Protein AF-A0A0U3G265-F1 (afdb_monomer_lite)

Organism: NCBI:txid940295

Radius of gyration: 13.32 Å; chains: 1; bounding box: 30×27×43 Å

Secondary structure (DSSP, 8-state):
-----SSHHHHHHHHHHHTHHHH-HHHHHHHHHHHHHHHHHHT--TTT-S-THHHHHHHHHHTHHHHHHHHTT-HHHHHHHHHHHHHHH-HHHHHHHHHHHHHHHHTT-

Structure (mmCIF, N/CA/C/O backbone):
data_AF-A0A0U3G265-F1
#
_entry.id   AF-A0A0U3G265-F1
#
loop_
_atom_site.group_PDB
_atom_site.id
_atom_site.type_symbol
_atom_site.label_atom_id
_atom_site.label_alt_id
_atom_site.label_comp_id
_atom_site.label_asym_id
_atom_site.label_entity_id
_atom_site.label_seq_id
_atom_site.pdbx_PDB_ins_code
_atom_site.Cartn_x
_atom_site.Cartn_y
_atom_site.Cartn_z
_atom_site.occupancy
_atom_site.B_iso_or_equiv
_atom_site.auth_seq_id
_atom_site.auth_comp_id
_atom_site.auth_asym_id
_atom_site.auth_atom_id
_atom_site.pdbx_PDB_model_num
ATOM 1 N N . MET A 1 1 ? 2.037 -17.654 -19.340 1.00 35.75 1 MET A N 1
ATOM 2 C CA . MET A 1 1 ? 2.320 -16.977 -18.056 1.00 35.75 1 MET A CA 1
ATOM 3 C C . MET A 1 1 ? 1.125 -16.100 -17.724 1.00 35.75 1 MET A C 1
ATOM 5 O O . MET A 1 1 ? 0.625 -15.479 -18.660 1.00 35.75 1 MET A O 1
ATOM 9 N N . PRO A 1 2 ? 0.626 -16.063 -16.475 1.00 38.22 2 PRO A N 1
ATOM 10 C CA . PRO A 1 2 ? -0.343 -15.042 -16.100 1.00 38.22 2 PRO A CA 1
ATOM 11 C C . PRO A 1 2 ? 0.309 -13.677 -16.341 1.00 38.22 2 PRO A C 1
ATOM 13 O O . PRO A 1 2 ? 1.460 -13.472 -15.957 1.00 38.22 2 PRO A O 1
ATOM 16 N N . LYS A 1 3 ? -0.387 -12.777 -17.041 1.00 48.88 3 LYS A N 1
ATOM 17 C CA . LYS A 1 3 ? 0.037 -11.379 -17.137 1.00 48.88 3 LYS A CA 1
ATOM 18 C C . LYS A 1 3 ? -0.011 -10.806 -15.724 1.00 48.88 3 LYS A C 1
ATOM 20 O O . LYS A 1 3 ? -1.088 -10.731 -15.140 1.00 48.88 3 LYS A O 1
ATOM 25 N N . TYR A 1 4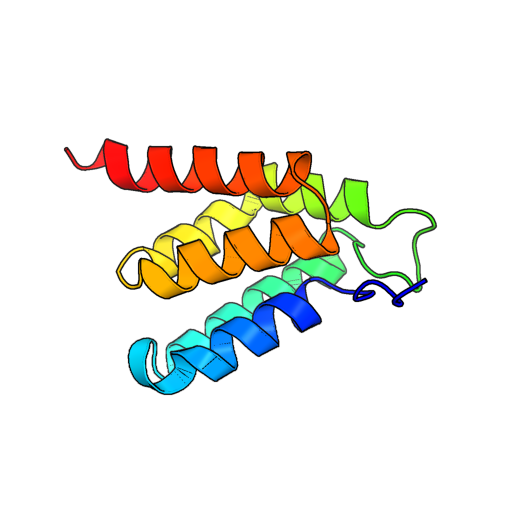 ? 1.149 -10.470 -15.174 1.00 56.62 4 TYR A N 1
ATOM 26 C CA . TYR A 1 4 ? 1.238 -9.728 -13.923 1.00 56.62 4 TYR A CA 1
ATOM 27 C C . TYR A 1 4 ? 0.499 -8.390 -14.077 1.00 56.62 4 TYR A C 1
ATOM 29 O O . TYR A 1 4 ? 0.500 -7.835 -15.179 1.00 56.62 4 TYR A O 1
ATOM 37 N N . PRO A 1 5 ? -0.149 -7.872 -13.021 1.00 63.12 5 PRO A N 1
ATOM 38 C CA . PRO A 1 5 ? -0.745 -6.554 -13.072 1.00 63.12 5 PRO A CA 1
ATOM 39 C C . PRO A 1 5 ? 0.345 -5.527 -13.355 1.00 63.12 5 PRO A C 1
ATOM 41 O O . PRO A 1 5 ? 1.298 -5.358 -12.592 1.00 63.12 5 PRO A O 1
ATOM 44 N N . ASP A 1 6 ? 0.150 -4.827 -14.463 1.00 65.06 6 ASP A N 1
ATOM 45 C CA . ASP A 1 6 ? 0.999 -3.762 -14.983 1.00 65.06 6 ASP A CA 1
ATOM 46 C C . ASP A 1 6 ? 1.175 -2.592 -13.989 1.00 65.06 6 ASP A C 1
ATOM 48 O O . ASP A 1 6 ? 2.064 -1.758 -14.156 1.00 65.06 6 ASP A O 1
ATOM 52 N N . PHE A 1 7 ? 0.314 -2.514 -12.962 1.00 78.50 7 PHE A N 1
ATOM 53 C CA . PHE A 1 7 ? 0.212 -1.384 -12.041 1.00 78.50 7 PHE A CA 1
ATOM 54 C C . PHE A 1 7 ? -0.170 -1.795 -10.617 1.00 78.50 7 PHE A C 1
ATOM 56 O O . PHE A 1 7 ? -1.121 -2.560 -10.427 1.00 78.50 7 PHE A O 1
ATOM 63 N N . LEU A 1 8 ? 0.453 -1.170 -9.609 1.00 86.31 8 LEU A N 1
ATOM 64 C CA . LEU A 1 8 ? 0.084 -1.362 -8.200 1.00 86.31 8 LEU A CA 1
ATOM 65 C C . LEU A 1 8 ? -1.390 -1.025 -7.947 1.00 86.31 8 LEU A C 1
ATOM 67 O O . LEU A 1 8 ? -2.034 -1.705 -7.155 1.00 86.31 8 LEU A O 1
ATOM 71 N N . ARG A 1 9 ? -1.960 -0.020 -8.630 1.00 87.75 9 ARG A N 1
ATOM 72 C CA . ARG A 1 9 ? -3.377 0.347 -8.481 1.00 87.75 9 ARG A CA 1
ATOM 73 C C . ARG A 1 9 ? -4.317 -0.810 -8.786 1.00 87.75 9 ARG A C 1
ATOM 75 O O . ARG A 1 9 ? -5.412 -0.826 -8.247 1.00 87.75 9 ARG A O 1
ATOM 82 N N . GLN A 1 10 ? -3.939 -1.760 -9.643 1.00 87.12 10 GLN A N 1
ATOM 83 C CA . GLN A 1 10 ? -4.793 -2.913 -9.938 1.00 87.12 10 GLN A CA 1
ATOM 84 C C . GLN A 1 10 ? -4.877 -3.829 -8.719 1.00 87.12 10 GLN A C 1
ATOM 86 O O . GLN A 1 10 ? -5.978 -4.158 -8.289 1.00 87.12 10 GLN A O 1
ATOM 91 N N . VAL A 1 11 ? -3.730 -4.141 -8.113 1.00 89.50 11 VAL A N 1
ATOM 92 C CA . VAL A 1 11 ? -3.657 -4.890 -6.853 1.00 89.50 11 VAL A CA 1
ATOM 93 C C . VAL A 1 11 ? -4.380 -4.140 -5.735 1.00 89.50 11 VAL A C 1
ATOM 95 O O . VAL A 1 11 ? -5.251 -4.683 -5.063 1.00 89.50 11 VAL A O 1
ATOM 98 N N . PHE A 1 12 ? -4.071 -2.856 -5.584 1.00 91.44 12 PHE A N 1
ATOM 99 C CA . PHE A 1 12 ? -4.612 -2.020 -4.524 1.00 91.44 12 PHE A CA 1
ATOM 100 C C . PHE A 1 12 ? -6.131 -1.839 -4.642 1.00 91.44 12 PHE A C 1
ATOM 102 O O . PHE A 1 12 ? -6.842 -1.910 -3.646 1.00 91.44 12 PHE A O 1
ATOM 109 N N . ASN A 1 13 ? -6.661 -1.639 -5.852 1.00 91.50 13 ASN A N 1
ATOM 110 C CA . ASN A 1 13 ? -8.097 -1.459 -6.061 1.00 91.50 13 ASN A CA 1
ATOM 111 C C . ASN A 1 13 ? -8.900 -2.713 -5.728 1.00 91.50 13 ASN A C 1
ATOM 113 O O . ASN A 1 13 ? -10.007 -2.559 -5.216 1.00 91.50 13 ASN A O 1
ATOM 117 N N . VAL A 1 14 ? -8.360 -3.904 -6.012 1.00 91.56 14 VAL A N 1
ATOM 118 C CA . VAL A 1 14 ? -8.991 -5.182 -5.655 1.00 91.56 14 VAL A CA 1
ATOM 119 C C . VAL A 1 14 ? -9.134 -5.272 -4.139 1.00 91.56 14 VAL A C 1
ATOM 121 O O . VAL A 1 14 ? -10.259 -5.311 -3.652 1.00 91.56 14 VAL A O 1
ATOM 124 N N . VAL A 1 15 ? -8.028 -5.135 -3.402 1.00 94.19 15 VAL A N 1
ATOM 125 C CA . VAL A 1 15 ? -8.029 -5.214 -1.930 1.00 94.19 15 VAL A CA 1
ATOM 126 C C . VAL A 1 15 ? -8.956 -4.156 -1.316 1.00 94.19 15 VAL A C 1
ATOM 128 O O . VAL A 1 15 ? -9.822 -4.447 -0.499 1.00 94.19 15 VAL A O 1
ATOM 131 N N . ILE A 1 16 ? -8.856 -2.899 -1.757 1.00 93.25 16 ILE A N 1
ATOM 132 C CA . ILE A 1 16 ? -9.707 -1.815 -1.240 1.00 93.25 16 ILE A CA 1
ATOM 133 C C . ILE A 1 16 ? -11.193 -2.042 -1.557 1.00 93.25 16 ILE A C 1
ATOM 135 O O . ILE A 1 16 ? -12.047 -1.600 -0.792 1.00 93.25 16 ILE A O 1
ATOM 139 N N . ALA A 1 17 ? -11.527 -2.680 -2.683 1.00 91.12 17 ALA A N 1
ATOM 140 C CA . ALA A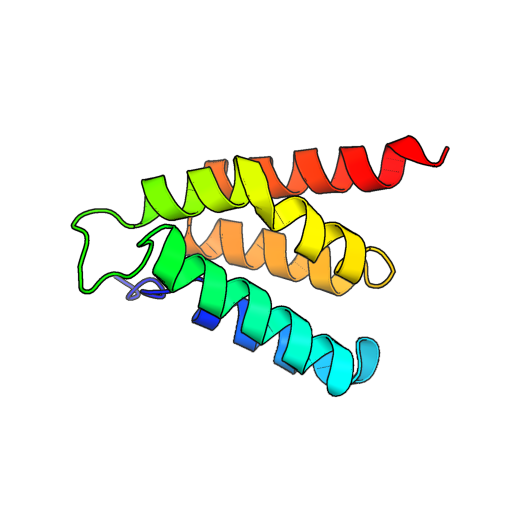 1 17 ? -12.910 -3.016 -3.012 1.00 91.12 17 ALA A CA 1
ATOM 141 C C . ALA A 1 17 ? -13.443 -4.160 -2.137 1.00 91.12 17 ALA A C 1
ATOM 143 O O . ALA A 1 17 ? -14.569 -4.061 -1.650 1.00 91.12 17 ALA A O 1
ATOM 144 N N . GLU A 1 18 ? -12.633 -5.193 -1.895 1.00 94.50 18 GLU A N 1
ATOM 145 C CA . GLU A 1 18 ? -12.970 -6.333 -1.030 1.00 94.50 18 GLU A CA 1
ATOM 146 C C . GLU A 1 18 ? -13.244 -5.885 0.414 1.00 94.50 18 GLU A C 1
ATOM 148 O O . GLU A 1 18 ? -14.202 -6.345 1.035 1.00 94.50 18 GLU A O 1
ATOM 153 N N . HIS A 1 19 ? -12.504 -4.885 0.899 1.00 94.44 19 HIS A N 1
ATOM 154 C CA . HIS A 1 19 ? -12.656 -4.341 2.252 1.00 94.44 19 HIS A CA 1
ATOM 155 C C . HIS A 1 19 ? -13.423 -3.017 2.328 1.00 94.44 19 HIS A C 1
ATOM 157 O O . HIS A 1 19 ? -13.387 -2.333 3.355 1.00 94.44 19 HIS A O 1
ATOM 163 N N . GLN A 1 20 ? -14.133 -2.612 1.269 1.00 90.12 20 GLN A N 1
ATOM 164 C CA . GLN A 1 20 ? -14.730 -1.272 1.192 1.00 90.12 20 GLN A CA 1
ATOM 165 C C . GLN A 1 20 ? -15.709 -0.976 2.343 1.00 90.12 20 GLN A C 1
ATOM 167 O O . GLN A 1 20 ? -15.820 0.172 2.781 1.00 90.12 20 GLN A O 1
ATOM 172 N N . ASN A 1 21 ? -16.400 -2.003 2.843 1.00 91.00 21 ASN A N 1
ATOM 173 C CA . ASN A 1 21 ? -17.331 -1.884 3.967 1.00 91.00 21 ASN A CA 1
ATOM 174 C C . ASN A 1 21 ? -16.624 -1.611 5.305 1.00 91.00 21 ASN A C 1
ATOM 176 O O . ASN A 1 21 ? -17.217 -0.985 6.178 1.00 91.00 21 ASN A O 1
ATOM 180 N N . GLU A 1 22 ? -15.372 -2.047 5.461 1.00 92.44 22 GLU A N 1
ATOM 181 C CA . GLU A 1 22 ? -14.584 -1.855 6.683 1.00 92.44 22 GLU A CA 1
ATOM 182 C C . GLU A 1 22 ? -13.961 -0.454 6.725 1.00 92.44 22 GLU A C 1
ATOM 184 O O . GLU A 1 22 ? -14.079 0.263 7.717 1.00 92.44 22 GLU A O 1
ATOM 189 N N . ILE A 1 23 ? -13.328 -0.039 5.625 1.00 92.94 23 ILE A N 1
ATOM 190 C CA . ILE A 1 23 ? -12.583 1.230 5.535 1.00 92.94 23 ILE A CA 1
ATOM 191 C C . ILE A 1 23 ? -13.473 2.443 5.231 1.00 92.94 23 ILE A C 1
ATOM 193 O O . ILE A 1 23 ? -13.117 3.578 5.546 1.00 92.94 23 ILE A O 1
ATOM 197 N N . GLY A 1 24 ? -14.630 2.222 4.603 1.00 92.75 24 GLY A N 1
ATOM 198 C CA . GLY A 1 24 ? -15.530 3.277 4.151 1.00 92.75 24 GLY A CA 1
ATOM 199 C C . GLY A 1 24 ? -15.097 3.953 2.842 1.00 92.75 24 GLY A C 1
ATOM 200 O O . GLY A 1 24 ? -13.922 4.049 2.484 1.00 92.75 24 GLY A O 1
ATOM 201 N N . SER A 1 25 ? -16.084 4.476 2.110 1.00 92.19 25 SER A N 1
ATOM 202 C CA . SER A 1 25 ? -15.912 5.016 0.750 1.00 92.19 25 SER A CA 1
ATOM 203 C C . SER A 1 25 ? -14.969 6.220 0.664 1.00 92.19 25 SER A C 1
ATOM 205 O O . SER A 1 25 ? -14.244 6.371 -0.324 1.00 92.19 25 SER A O 1
ATOM 207 N N . ARG A 1 26 ? -14.961 7.075 1.694 1.00 94.25 26 ARG A N 1
ATOM 208 C CA . ARG A 1 26 ? -14.103 8.264 1.747 1.00 94.25 26 ARG A CA 1
ATOM 209 C C . ARG A 1 26 ? -12.631 7.877 1.830 1.00 94.25 26 ARG A C 1
ATOM 211 O O . ARG A 1 26 ? -11.863 8.254 0.950 1.00 94.25 26 ARG A O 1
ATOM 218 N N . LEU A 1 27 ? -12.267 7.075 2.831 1.00 93.81 27 LEU A N 1
ATOM 219 C CA . LEU A 1 27 ? -10.888 6.630 3.017 1.00 93.81 27 LEU A CA 1
ATOM 220 C C . LEU A 1 27 ? -10.414 5.790 1.825 1.00 93.81 27 LEU A C 1
ATOM 222 O O . LEU A 1 27 ? -9.322 6.020 1.318 1.00 93.81 27 LEU A O 1
ATOM 226 N N . ALA A 1 28 ? -11.260 4.893 1.307 1.00 93.88 28 ALA A N 1
ATOM 227 C CA . ALA A 1 28 ? -10.969 4.139 0.087 1.00 93.88 28 ALA A CA 1
ATOM 228 C C . ALA A 1 28 ? -10.596 5.056 -1.094 1.00 93.88 28 ALA A C 1
ATOM 230 O O . ALA A 1 28 ? -9.634 4.792 -1.813 1.00 93.88 28 ALA A O 1
ATOM 231 N N . SER A 1 29 ? -11.336 6.151 -1.288 1.00 94.06 29 SER A N 1
ATOM 232 C CA . SER A 1 29 ? -11.076 7.109 -2.369 1.00 94.06 29 SER A CA 1
ATOM 233 C C . SER A 1 29 ? -9.760 7.864 -2.175 1.00 94.06 29 SER A C 1
ATOM 235 O O . SER A 1 29 ? -9.000 8.024 -3.134 1.00 94.06 29 SER A O 1
ATOM 237 N N . ASP A 1 30 ? -9.467 8.289 -0.945 1.00 94.62 30 ASP A N 1
ATOM 238 C CA . ASP A 1 30 ? -8.227 8.994 -0.611 1.00 94.62 30 ASP A CA 1
ATOM 239 C C . ASP A 1 30 ? -7.002 8.086 -0.814 1.00 94.62 30 ASP A C 1
ATOM 241 O O . ASP A 1 30 ? -6.041 8.476 -1.480 1.00 94.62 30 ASP A O 1
ATOM 245 N N . LEU A 1 31 ? -7.071 6.833 -0.352 1.00 94.50 31 LEU A N 1
ATOM 246 C CA . LEU A 1 31 ? -6.008 5.840 -0.527 1.00 94.50 31 LEU A CA 1
ATOM 247 C C . LEU A 1 31 ? -5.730 5.537 -2.007 1.00 94.50 31 LEU A C 1
ATOM 249 O O . LEU A 1 31 ? -4.575 5.535 -2.438 1.00 94.50 31 LEU A O 1
ATOM 253 N N . ARG A 1 32 ? -6.783 5.342 -2.816 1.00 93.56 32 ARG A N 1
ATOM 254 C CA . ARG A 1 32 ? -6.644 5.135 -4.270 1.00 93.56 32 ARG A CA 1
ATOM 255 C C . ARG A 1 32 ? -5.965 6.329 -4.944 1.00 93.56 32 ARG A C 1
ATOM 257 O O . ARG A 1 32 ? -5.114 6.141 -5.812 1.00 93.56 32 ARG A O 1
ATOM 264 N N . ARG A 1 33 ? -6.293 7.558 -4.526 1.00 93.88 33 ARG A N 1
ATOM 265 C CA . ARG A 1 33 ? -5.658 8.778 -5.048 1.00 93.88 33 ARG A CA 1
ATOM 266 C C . ARG A 1 33 ? -4.173 8.851 -4.685 1.00 93.88 33 ARG A C 1
ATOM 268 O O . ARG A 1 33 ? -3.376 9.239 -5.539 1.00 93.88 33 ARG A O 1
ATOM 275 N N . MET A 1 34 ? -3.794 8.469 -3.463 1.00 94.12 34 MET A N 1
ATOM 276 C CA . MET A 1 34 ? -2.388 8.438 -3.035 1.00 94.12 34 MET A CA 1
ATOM 277 C C . MET A 1 34 ? -1.560 7.481 -3.899 1.00 94.12 34 MET A C 1
ATOM 279 O O . MET A 1 34 ? -0.525 7.882 -4.430 1.00 94.12 34 MET A O 1
ATOM 283 N N . VAL A 1 35 ? -2.046 6.252 -4.107 1.00 92.69 35 VAL A N 1
ATOM 284 C CA . VAL A 1 35 ? -1.364 5.252 -4.947 1.00 92.69 35 VAL A CA 1
ATOM 285 C C . VAL A 1 35 ? -1.271 5.714 -6.399 1.00 92.69 35 VAL A C 1
ATOM 287 O O . VAL A 1 35 ? -0.207 5.617 -7.005 1.00 92.69 35 VAL A O 1
ATOM 290 N N . TRP A 1 36 ? -2.342 6.288 -6.949 1.00 90.62 36 TRP A N 1
ATOM 291 C CA . TRP A 1 36 ? -2.321 6.802 -8.319 1.00 90.62 36 TRP A CA 1
ATOM 292 C C . TRP A 1 36 ? -1.338 7.971 -8.496 1.00 90.62 36 TRP A C 1
ATOM 294 O O . TRP A 1 36 ? -0.599 8.036 -9.477 1.00 90.62 36 TRP A O 1
ATOM 304 N N . THR A 1 37 ? -1.269 8.882 -7.523 1.00 91.12 37 THR A N 1
ATOM 305 C CA . THR A 1 37 ? -0.294 9.986 -7.549 1.00 91.12 37 THR A CA 1
ATOM 306 C C . THR A 1 37 ? 1.137 9.449 -7.516 1.00 91.12 37 THR A C 1
ATOM 308 O O . THR A 1 37 ? 2.006 9.933 -8.245 1.00 91.12 37 THR A O 1
ATOM 311 N N . ALA A 1 38 ? 1.376 8.417 -6.705 1.00 91.19 38 ALA A N 1
ATOM 312 C CA . ALA A 1 38 ? 2.670 7.764 -6.613 1.00 91.19 38 ALA A CA 1
ATOM 313 C C . ALA A 1 38 ? 3.065 7.047 -7.913 1.00 91.19 38 ALA A C 1
ATOM 315 O O . ALA A 1 38 ? 4.217 7.159 -8.322 1.00 91.19 38 ALA A O 1
ATOM 316 N N . GLU A 1 39 ? 2.128 6.386 -8.599 1.00 87.06 39 GLU A N 1
ATOM 317 C CA . GLU A 1 39 ? 2.381 5.749 -9.903 1.00 87.06 39 GLU A CA 1
ATOM 318 C C . GLU A 1 39 ? 2.993 6.722 -10.909 1.00 87.06 39 GLU A C 1
ATOM 320 O O . GLU A 1 39 ? 4.010 6.416 -11.533 1.00 87.06 39 GLU A O 1
ATOM 325 N N . SER A 1 40 ? 2.416 7.919 -11.016 1.00 85.56 40 SER A N 1
ATOM 326 C CA . SER A 1 40 ? 2.919 8.972 -11.902 1.00 85.56 40 SER A CA 1
ATOM 327 C C . SER A 1 40 ? 4.276 9.512 -11.442 1.00 85.56 40 SER A C 1
ATOM 329 O O . SER A 1 40 ? 5.167 9.750 -12.254 1.00 85.56 40 SER A O 1
ATOM 331 N N . LYS A 1 41 ? 4.460 9.699 -10.130 1.00 88.81 41 LYS A N 1
ATOM 332 C CA . LYS A 1 41 ? 5.679 10.286 -9.552 1.00 88.81 41 LYS A CA 1
ATOM 333 C C . LYS A 1 41 ? 6.894 9.362 -9.642 1.00 88.81 41 LYS A C 1
ATOM 335 O O . LYS A 1 41 ? 7.995 9.819 -9.940 1.00 88.81 41 LYS A O 1
ATOM 340 N N . PHE A 1 42 ? 6.705 8.079 -9.354 1.00 86.81 42 PHE A N 1
ATOM 341 C CA . PHE A 1 42 ? 7.775 7.083 -9.294 1.00 86.81 42 PHE A CA 1
ATOM 342 C C . PHE A 1 42 ? 7.894 6.253 -10.576 1.00 86.81 42 PHE A C 1
ATOM 344 O O . PHE A 1 42 ? 8.777 5.404 -10.655 1.00 86.81 42 PHE A O 1
ATOM 351 N N . LYS A 1 43 ? 7.039 6.515 -11.575 1.00 82.19 43 LYS A N 1
ATOM 352 C CA . LYS A 1 43 ? 7.065 5.890 -12.904 1.00 82.19 43 LYS A CA 1
ATOM 353 C C . LYS A 1 43 ? 7.042 4.359 -12.875 1.00 82.19 43 LYS A C 1
ATOM 355 O O . LYS A 1 43 ? 7.625 3.717 -13.735 1.00 82.19 43 LYS A O 1
ATOM 360 N N . PHE A 1 44 ? 6.345 3.747 -11.921 1.00 77.62 44 PHE A N 1
ATOM 361 C CA . PHE A 1 44 ? 6.147 2.290 -11.918 1.00 77.62 44 PHE A CA 1
ATOM 362 C C . PHE A 1 44 ? 4.940 1.872 -12.771 1.00 77.62 44 PHE A C 1
ATOM 364 O O . PHE A 1 44 ? 4.132 1.035 -12.378 1.00 77.62 44 PHE A O 1
ATOM 371 N N . ASN A 1 45 ? 4.812 2.483 -13.950 1.00 70.31 45 ASN A N 1
ATOM 372 C CA . ASN A 1 45 ? 3.845 2.098 -14.967 1.00 70.31 45 ASN A CA 1
ATOM 373 C C . ASN A 1 45 ? 4.543 1.288 -16.070 1.00 70.31 45 ASN A C 1
ATOM 375 O O . ASN A 1 45 ? 5.657 1.618 -16.467 1.00 70.31 45 ASN A O 1
ATOM 379 N N . SER A 1 46 ? 3.889 0.248 -16.588 1.00 63.75 46 SER A N 1
ATOM 380 C CA . SER A 1 46 ? 4.470 -0.602 -17.640 1.00 63.75 46 SER A CA 1
ATOM 381 C C . SER A 1 46 ? 4.458 0.018 -19.046 1.00 63.75 46 SER A C 1
ATOM 383 O O . SER A 1 46 ? 4.888 -0.622 -20.002 1.00 63.75 46 SER A O 1
ATOM 385 N N . PHE A 1 47 ? 3.974 1.259 -19.195 1.00 65.44 47 PHE A N 1
ATOM 386 C CA . PHE A 1 47 ? 3.943 1.959 -20.484 1.00 65.44 47 PHE A CA 1
ATOM 387 C C . PHE A 1 47 ? 5.199 2.796 -20.748 1.00 65.44 47 PHE A C 1
ATOM 389 O O . PHE A 1 47 ? 5.566 2.968 -21.907 1.00 65.44 47 PHE A O 1
ATOM 396 N N . GLU A 1 48 ? 5.841 3.333 -19.708 1.00 60.00 48 GLU A N 1
ATOM 397 C CA . GLU A 1 48 ? 6.957 4.278 -19.851 1.00 60.00 48 GLU A CA 1
ATOM 398 C C . GLU A 1 48 ? 8.310 3.705 -19.403 1.00 60.00 48 GLU A C 1
ATOM 400 O O . GLU A 1 48 ? 9.339 4.331 -19.664 1.00 60.00 48 GLU A O 1
ATOM 405 N N . VAL A 1 49 ? 8.334 2.549 -18.724 1.00 63.09 49 VAL A N 1
ATOM 406 C CA . VAL A 1 49 ? 9.551 1.985 -18.115 1.00 63.09 49 VAL A CA 1
ATOM 407 C C . VAL A 1 49 ? 9.663 0.482 -18.377 1.00 63.09 49 VAL A C 1
ATOM 409 O O . VAL A 1 49 ? 8.692 -0.255 -18.230 1.00 63.09 49 VAL A O 1
ATOM 412 N N . GLU A 1 50 ? 10.867 0.036 -18.751 1.00 63.31 50 GLU A N 1
ATOM 413 C CA . GLU A 1 50 ? 11.192 -1.367 -19.062 1.00 63.31 50 GLU A CA 1
ATOM 414 C C . GLU A 1 50 ? 11.075 -2.290 -17.834 1.00 63.31 50 GLU A C 1
ATOM 416 O O . GLU A 1 50 ? 10.638 -3.432 -17.966 1.00 63.31 50 GLU A O 1
ATOM 421 N N . ASP A 1 51 ? 11.377 -1.776 -16.634 1.00 71.62 51 ASP A N 1
ATOM 422 C CA . ASP A 1 51 ? 11.114 -2.451 -15.360 1.00 71.62 51 ASP A CA 1
ATOM 423 C C . ASP A 1 51 ? 10.466 -1.500 -14.324 1.00 71.62 51 ASP A C 1
ATOM 425 O O . ASP A 1 51 ? 11.142 -0.642 -13.746 1.00 71.62 51 ASP A O 1
ATOM 429 N N . PRO A 1 52 ? 9.159 -1.640 -14.030 1.00 76.00 52 PRO A N 1
ATOM 430 C CA . PRO A 1 52 ? 8.472 -0.810 -13.041 1.00 76.00 52 PRO A CA 1
ATOM 431 C C . PRO A 1 52 ? 8.854 -1.146 -11.586 1.00 76.00 52 PRO A C 1
ATOM 433 O O . PRO A 1 52 ? 8.485 -0.408 -10.667 1.00 76.00 52 PRO A O 1
ATOM 436 N N . ARG A 1 53 ? 9.584 -2.243 -11.333 1.00 82.19 53 ARG A N 1
ATOM 437 C CA . ARG A 1 53 ? 9.894 -2.717 -9.974 1.00 82.19 53 ARG A CA 1
ATOM 438 C C . ARG A 1 53 ? 10.795 -1.769 -9.201 1.00 82.19 53 ARG A C 1
ATOM 440 O O . ARG A 1 53 ? 10.586 -1.610 -8.001 1.00 82.19 53 ARG A O 1
ATOM 447 N N . GLU A 1 54 ? 11.750 -1.107 -9.852 1.00 85.69 54 GLU A N 1
ATOM 448 C CA . GLU A 1 54 ? 12.616 -0.133 -9.174 1.00 85.69 54 GLU A CA 1
ATOM 449 C C . GLU A 1 54 ? 11.815 1.064 -8.646 1.00 85.69 54 GLU A C 1
ATOM 451 O O . GLU A 1 54 ? 11.969 1.471 -7.490 1.00 85.69 54 GLU A O 1
ATOM 456 N N . GLY A 1 55 ? 10.902 1.594 -9.467 1.00 87.25 55 GLY A N 1
ATOM 457 C CA . GLY A 1 55 ? 9.995 2.670 -9.067 1.00 87.25 55 GLY A CA 1
ATOM 458 C C . GLY A 1 55 ? 9.075 2.246 -7.922 1.00 87.25 55 GLY A C 1
ATOM 459 O O . GLY A 1 55 ? 8.900 2.990 -6.953 1.00 87.25 55 GLY A O 1
ATOM 460 N N . LEU A 1 56 ? 8.542 1.023 -7.993 1.00 89.44 56 LEU A N 1
ATOM 461 C CA . LEU A 1 56 ? 7.677 0.451 -6.964 1.00 89.44 56 LEU A CA 1
ATOM 462 C C . LEU A 1 56 ? 8.426 0.256 -5.638 1.00 89.44 56 LEU A C 1
ATOM 464 O O . LEU A 1 56 ? 7.939 0.675 -4.586 1.00 89.44 56 LEU A O 1
ATOM 468 N N . LYS A 1 57 ? 9.642 -0.301 -5.687 1.00 91.56 57 LYS A N 1
ATOM 469 C CA . LYS A 1 57 ? 10.527 -0.457 -4.527 1.00 91.56 57 LYS A CA 1
ATOM 470 C C . LYS A 1 57 ? 10.795 0.886 -3.860 1.00 91.56 57 LYS A C 1
ATOM 472 O O . LYS A 1 57 ? 10.585 1.033 -2.657 1.00 91.56 57 LYS A O 1
ATOM 477 N N . LYS A 1 58 ? 11.169 1.897 -4.649 1.00 91.81 58 LYS A N 1
ATOM 478 C CA . LYS A 1 58 ? 11.428 3.251 -4.150 1.00 91.8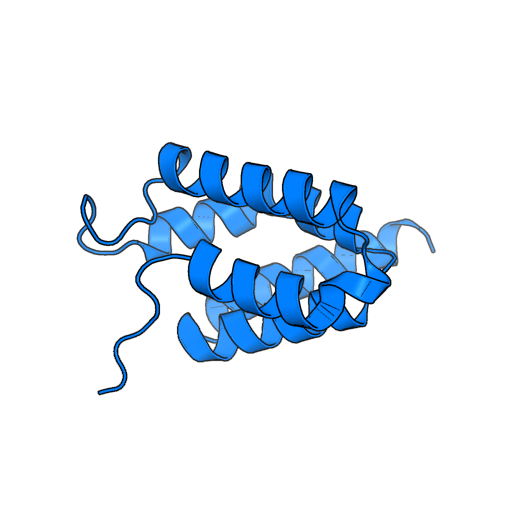1 58 LYS A CA 1
ATOM 479 C C . LYS A 1 58 ? 10.194 3.863 -3.488 1.00 91.81 58 LYS A C 1
ATOM 481 O O . LYS A 1 58 ? 10.316 4.506 -2.443 1.00 91.81 58 LYS A O 1
ATOM 486 N N . TYR A 1 59 ? 9.008 3.652 -4.052 1.00 93.50 59 TYR A N 1
ATOM 487 C CA . TYR A 1 59 ? 7.762 4.115 -3.448 1.00 93.50 59 TYR A CA 1
ATOM 488 C C . TYR A 1 59 ? 7.485 3.423 -2.105 1.00 93.50 59 TYR A C 1
ATOM 490 O O . TYR A 1 59 ? 7.213 4.100 -1.109 1.00 93.50 59 TYR A O 1
ATOM 498 N N . PHE A 1 60 ? 7.631 2.096 -2.044 1.00 94.75 60 PHE A N 1
ATOM 499 C CA . PHE A 1 60 ? 7.493 1.327 -0.806 1.00 94.75 60 PHE A CA 1
ATOM 500 C C . PHE A 1 60 ? 8.473 1.803 0.265 1.00 94.75 60 PHE A C 1
ATOM 502 O O . PHE A 1 60 ? 8.082 2.023 1.414 1.00 94.75 60 PHE A O 1
ATOM 509 N N . GLU A 1 61 ? 9.726 2.049 -0.109 1.00 93.00 61 GLU A N 1
ATOM 510 C CA . GLU A 1 61 ? 10.791 2.505 0.782 1.00 93.00 61 GLU A CA 1
ATOM 511 C C . GLU A 1 61 ? 10.616 3.940 1.292 1.00 93.00 61 GLU A C 1
ATOM 513 O O . GLU A 1 61 ? 11.012 4.218 2.427 1.00 93.00 61 GLU A O 1
ATOM 518 N N . THR A 1 62 ? 9.955 4.823 0.545 1.00 92.19 62 THR A N 1
ATOM 519 C CA . THR A 1 62 ? 9.859 6.250 0.896 1.00 92.19 62 THR A CA 1
ATOM 520 C C . THR A 1 62 ? 8.478 6.653 1.417 1.00 92.19 62 THR A C 1
ATOM 522 O O . THR A 1 62 ? 8.347 6.997 2.590 1.00 92.19 62 THR A O 1
ATOM 525 N N . GLU A 1 63 ? 7.439 6.571 0.588 1.00 93.38 63 GLU A N 1
ATOM 526 C CA . GLU A 1 63 ? 6.158 7.260 0.820 1.00 93.38 63 GLU A CA 1
ATOM 527 C C . GLU A 1 63 ? 5.012 6.318 1.207 1.00 93.38 63 GLU A C 1
ATOM 529 O O . GLU A 1 63 ? 4.077 6.728 1.893 1.00 93.38 63 GLU A O 1
ATOM 534 N N . PHE A 1 64 ? 5.099 5.023 0.886 1.00 94.56 64 PHE A N 1
ATOM 535 C CA . PHE A 1 64 ? 4.021 4.068 1.187 1.00 94.56 64 PHE A CA 1
ATOM 536 C C . PHE A 1 64 ? 3.729 3.886 2.684 1.00 94.56 64 PHE A C 1
ATOM 538 O O . PHE A 1 64 ? 2.669 3.399 3.072 1.00 94.56 64 PHE A O 1
ATOM 545 N N . ALA A 1 65 ? 4.649 4.306 3.556 1.00 93.69 65 ALA A N 1
ATOM 546 C CA . ALA A 1 65 ? 4.422 4.296 4.997 1.00 93.69 65 ALA A CA 1
ATOM 547 C C . ALA A 1 65 ? 3.199 5.137 5.409 1.00 93.69 65 ALA A C 1
ATOM 549 O O . ALA A 1 65 ? 2.582 4.838 6.426 1.00 93.69 65 ALA A O 1
ATOM 550 N N . GLU A 1 66 ? 2.830 6.168 4.645 1.00 93.94 66 GLU A N 1
ATOM 551 C CA . GLU A 1 66 ? 1.630 6.971 4.911 1.00 93.94 66 GLU A CA 1
ATOM 552 C C . GLU A 1 66 ? 0.345 6.179 4.653 1.00 93.94 66 GLU A C 1
ATOM 554 O O . GLU A 1 66 ? -0.563 6.196 5.482 1.00 93.94 66 GLU A O 1
ATOM 559 N N . VAL A 1 67 ? 0.312 5.403 3.566 1.00 95.56 67 VAL A N 1
ATOM 560 C CA . VAL A 1 67 ? -0.785 4.472 3.250 1.00 95.56 67 VAL A CA 1
ATOM 561 C C . VAL A 1 67 ? -0.939 3.442 4.370 1.00 95.56 67 VAL A C 1
ATOM 563 O O . VAL A 1 67 ? -2.037 3.250 4.889 1.00 95.56 67 VAL A O 1
ATOM 566 N N . LEU A 1 68 ? 0.170 2.842 4.817 1.00 95.06 68 LEU A N 1
ATOM 567 C CA . LEU A 1 68 ? 0.162 1.867 5.913 1.00 95.06 68 LEU A CA 1
ATOM 568 C C . LEU A 1 68 ? -0.280 2.471 7.253 1.00 95.06 68 LEU A C 1
ATOM 570 O O . LEU A 1 68 ? -0.928 1.790 8.041 1.00 95.06 68 LEU A O 1
ATOM 574 N N . LYS A 1 69 ? 0.041 3.741 7.531 1.00 94.56 69 LYS A N 1
ATOM 575 C CA . LYS A 1 69 ? -0.439 4.435 8.739 1.00 94.56 69 LYS A CA 1
ATOM 576 C C . LYS A 1 69 ? -1.951 4.638 8.710 1.00 94.56 69 LYS A C 1
ATOM 578 O O . LYS A 1 69 ? -2.597 4.423 9.729 1.00 94.56 69 LYS A O 1
ATOM 583 N N . LEU A 1 70 ? -2.507 5.025 7.563 1.00 95.19 70 LEU A N 1
ATOM 584 C CA . LEU A 1 70 ? -3.954 5.193 7.396 1.00 95.19 70 LEU A CA 1
ATOM 585 C C . LEU A 1 70 ? -4.701 3.858 7.474 1.00 95.19 70 LEU A C 1
ATOM 587 O O . LEU A 1 70 ? -5.790 3.793 8.037 1.00 95.19 70 LEU A O 1
ATOM 591 N N . LEU A 1 71 ? -4.095 2.790 6.951 1.00 95.06 71 LEU A N 1
ATOM 592 C CA . LEU A 1 71 ? -4.644 1.438 7.007 1.00 95.06 71 LEU A CA 1
ATOM 593 C C . LEU A 1 71 ? -4.363 0.707 8.328 1.00 95.06 71 LEU A C 1
ATOM 595 O O . LEU A 1 71 ? -4.902 -0.373 8.537 1.00 95.06 71 LEU A O 1
ATOM 599 N N . LYS A 1 72 ? -3.578 1.285 9.247 1.00 93.62 72 LYS A N 1
ATOM 600 C CA . LYS A 1 72 ? -3.20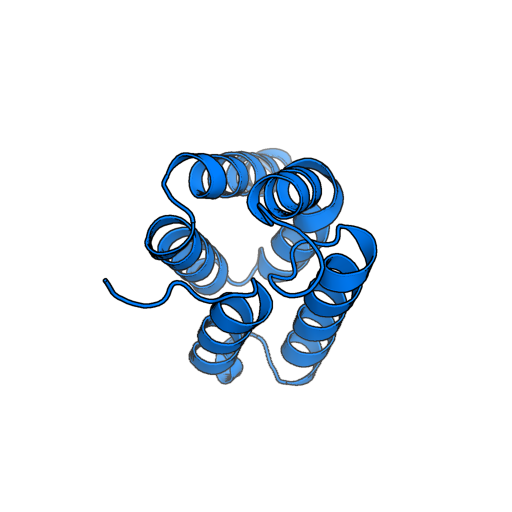6 0.660 10.527 1.00 93.62 72 LYS A CA 1
ATOM 601 C C . LYS A 1 72 ? -4.395 0.109 11.334 1.00 93.62 72 LYS A C 1
ATOM 603 O O . LYS A 1 72 ? -4.254 -0.989 11.869 1.00 93.62 72 LYS A O 1
ATOM 608 N N . PRO A 1 73 ? -5.545 0.804 11.448 1.00 94.62 73 PRO A N 1
ATOM 609 C CA . PRO A 1 73 ? -6.703 0.267 12.168 1.00 94.62 73 PRO A CA 1
ATOM 610 C C . PRO A 1 73 ? -7.323 -0.972 11.501 1.00 94.62 73 PRO A C 1
ATOM 612 O O . PRO A 1 73 ? -8.064 -1.709 12.142 1.00 94.62 73 PRO A O 1
ATOM 615 N N . TYR A 1 74 ? -7.013 -1.208 10.226 1.00 95.44 74 TYR A N 1
ATOM 616 C CA . TYR A 1 74 ? -7.608 -2.220 9.362 1.00 95.44 74 TYR A CA 1
ATOM 617 C C . TYR A 1 74 ? -6.583 -3.306 9.037 1.00 95.44 74 TYR A C 1
ATOM 619 O O . TYR A 1 74 ? -6.141 -3.464 7.899 1.00 95.44 74 TYR A O 1
ATOM 627 N N . LYS A 1 75 ? -6.176 -4.047 10.072 1.00 94.12 75 LYS A N 1
ATOM 628 C CA . LYS A 1 75 ? -5.098 -5.042 9.992 1.00 94.12 75 LYS A CA 1
ATOM 629 C C . LYS A 1 75 ? -5.261 -6.010 8.809 1.00 94.12 75 LYS A C 1
ATOM 631 O O . LYS A 1 75 ? -4.300 -6.194 8.071 1.00 94.12 75 LYS A O 1
ATOM 636 N N . ASN A 1 76 ? -6.461 -6.558 8.612 1.00 95.06 76 ASN A N 1
ATOM 637 C CA . ASN A 1 76 ? -6.745 -7.524 7.542 1.00 95.06 76 ASN A CA 1
ATOM 638 C C . ASN A 1 76 ? -6.464 -6.929 6.153 1.00 95.06 76 ASN A C 1
ATOM 640 O O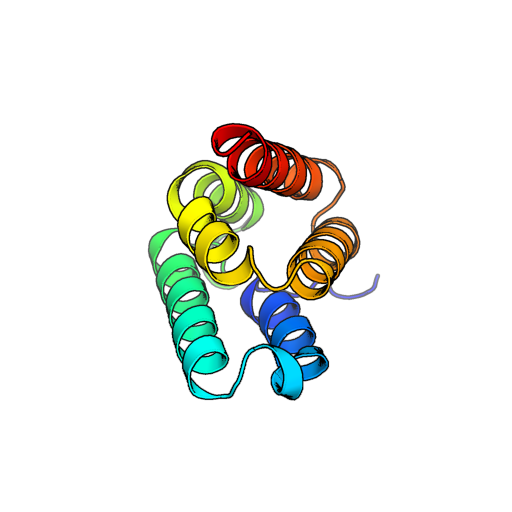 . ASN A 1 76 ? -5.830 -7.563 5.326 1.00 95.06 76 ASN A O 1
ATOM 644 N N . VAL A 1 77 ? -6.822 -5.659 5.939 1.00 95.75 77 VAL A N 1
ATOM 645 C CA . VAL A 1 77 ? -6.582 -4.946 4.672 1.00 95.75 77 VAL A CA 1
ATOM 646 C C . VAL A 1 77 ? -5.090 -4.824 4.376 1.00 95.75 77 VAL A C 1
ATOM 648 O O . VAL A 1 77 ? -4.665 -4.912 3.227 1.00 95.75 77 VAL A O 1
ATOM 651 N N . VAL A 1 78 ? -4.276 -4.590 5.411 1.00 96.00 78 VAL A N 1
ATOM 652 C CA . VAL A 1 78 ? -2.818 -4.510 5.264 1.00 96.00 78 VAL A CA 1
ATOM 653 C C . VAL A 1 78 ? -2.220 -5.886 4.980 1.00 96.00 78 VAL A C 1
ATOM 655 O O . VAL A 1 78 ? -1.323 -5.983 4.145 1.00 96.00 78 VAL A O 1
ATOM 658 N N . GLU A 1 79 ? -2.695 -6.931 5.657 1.00 95.81 79 GLU A N 1
ATOM 659 C CA . GLU A 1 79 ? -2.235 -8.308 5.442 1.00 95.81 79 GLU A CA 1
ATOM 660 C C . GLU A 1 79 ? -2.557 -8.778 4.016 1.00 95.81 79 GLU A C 1
ATOM 662 O O . GLU A 1 79 ? -1.629 -9.141 3.291 1.00 95.81 79 GLU A O 1
ATOM 667 N N . ASP A 1 80 ? -3.799 -8.618 3.557 1.00 96.19 80 ASP A N 1
ATOM 668 C CA . ASP A 1 80 ? -4.229 -8.983 2.200 1.00 96.19 80 ASP A CA 1
ATOM 669 C C . ASP A 1 80 ? -3.464 -8.193 1.128 1.00 96.19 80 ASP A C 1
ATOM 671 O O . ASP A 1 80 ? -3.047 -8.733 0.099 1.00 96.19 80 ASP A O 1
ATOM 675 N N . LEU A 1 81 ? -3.193 -6.909 1.379 1.00 95.56 81 LEU A N 1
ATOM 676 C CA . LEU A 1 81 ? -2.371 -6.091 0.492 1.00 95.56 81 LEU A CA 1
ATOM 677 C C . LEU A 1 81 ? -0.938 -6.618 0.374 1.00 95.56 81 LEU A C 1
ATOM 679 O O . LEU A 1 81 ? -0.388 -6.655 -0.728 1.00 95.56 81 LEU A O 1
ATOM 683 N N . ILE A 1 82 ? -0.325 -7.018 1.488 1.00 95.88 82 ILE A N 1
ATOM 684 C CA . ILE A 1 82 ? 1.023 -7.593 1.500 1.00 95.88 82 ILE A CA 1
ATOM 685 C C . ILE A 1 82 ? 1.035 -8.936 0.767 1.00 95.88 82 ILE A C 1
ATOM 687 O O . ILE A 1 82 ? 1.943 -9.174 -0.029 1.00 95.88 82 ILE A O 1
ATOM 691 N N . GLU A 1 83 ? 0.036 -9.789 0.994 1.00 95.56 83 GLU A N 1
ATOM 692 C CA . GLU A 1 83 ? -0.094 -11.079 0.312 1.00 95.56 83 GLU A CA 1
ATOM 693 C C . GLU A 1 83 ? -0.234 -10.907 -1.200 1.00 95.56 83 GLU A C 1
ATOM 695 O O . GLU A 1 83 ? 0.489 -11.546 -1.966 1.00 95.56 83 GLU A O 1
ATOM 700 N N . LYS A 1 84 ? -1.083 -9.978 -1.651 1.00 93.12 84 LYS A N 1
ATOM 701 C CA . LYS A 1 84 ? -1.227 -9.683 -3.080 1.00 93.12 84 LYS A CA 1
ATOM 702 C C . LYS A 1 84 ? 0.046 -9.089 -3.675 1.00 93.12 84 LYS A C 1
ATOM 704 O O . LYS A 1 84 ? 0.404 -9.404 -4.809 1.00 93.12 84 LYS A O 1
ATOM 709 N N . VAL A 1 85 ? 0.762 -8.248 -2.931 1.00 92.56 85 VAL A N 1
ATOM 710 C CA . VAL A 1 85 ? 2.070 -7.751 -3.373 1.00 92.56 85 VAL A CA 1
ATOM 711 C C . VAL A 1 85 ? 3.077 -8.896 -3.503 1.00 92.56 85 VAL A C 1
ATOM 713 O O . VAL A 1 85 ? 3.820 -8.919 -4.482 1.00 92.56 85 VAL A O 1
ATOM 716 N N . GLU A 1 86 ? 3.089 -9.866 -2.588 1.00 93.25 86 GLU A N 1
ATOM 717 C CA . GLU A 1 86 ? 3.946 -11.052 -2.703 1.00 93.25 86 GLU A CA 1
ATOM 718 C C . GLU A 1 86 ? 3.583 -11.903 -3.924 1.00 93.25 86 GLU A C 1
ATOM 720 O O . GLU A 1 86 ? 4.475 -12.284 -4.684 1.00 93.25 86 GLU A O 1
ATOM 725 N N . GLU A 1 87 ? 2.288 -12.144 -4.143 1.00 91.00 87 GLU A N 1
ATOM 726 C CA . GLU A 1 87 ? 1.755 -12.923 -5.267 1.00 91.00 87 GLU A CA 1
ATOM 727 C C . GLU A 1 87 ? 2.190 -12.341 -6.622 1.00 91.00 87 GLU A C 1
ATOM 729 O O . GLU A 1 87 ? 2.637 -13.073 -7.509 1.00 91.00 87 GLU A O 1
ATOM 734 N N . TYR A 1 88 ? 2.088 -11.018 -6.784 1.00 87.69 88 TYR A N 1
ATOM 735 C CA . TYR A 1 88 ? 2.283 -10.362 -8.079 1.00 87.69 88 TYR A CA 1
ATOM 736 C C . TYR A 1 88 ? 3.670 -9.758 -8.293 1.00 87.69 88 TYR A C 1
ATOM 738 O O . TYR A 1 88 ? 4.149 -9.713 -9.428 1.00 87.69 88 TYR A O 1
ATOM 746 N N . TYR A 1 89 ? 4.321 -9.291 -7.230 1.00 86.25 89 TYR A N 1
ATOM 747 C CA . TYR A 1 89 ? 5.591 -8.566 -7.306 1.00 86.25 89 TYR A CA 1
ATOM 748 C C . TYR A 1 89 ? 6.745 -9.286 -6.600 1.00 86.25 89 TYR A C 1
ATOM 750 O O . TYR A 1 89 ? 7.903 -8.905 -6.777 1.00 86.25 89 TYR A O 1
ATOM 758 N N . GLY A 1 90 ? 6.454 -10.372 -5.883 1.00 90.19 90 GLY A N 1
ATOM 759 C CA . GLY A 1 90 ? 7.442 -11.240 -5.263 1.00 90.19 90 GLY A CA 1
ATOM 760 C C . GLY A 1 90 ? 7.758 -10.886 -3.812 1.00 90.19 90 GLY A C 1
ATOM 761 O O . GLY A 1 90 ? 7.504 -9.786 -3.315 1.00 90.19 90 GLY A O 1
ATOM 762 N N . LYS A 1 91 ? 8.370 -11.860 -3.134 1.00 94.06 91 LYS A N 1
ATOM 763 C CA . LYS A 1 91 ? 8.657 -11.821 -1.697 1.00 94.06 91 LYS A CA 1
ATOM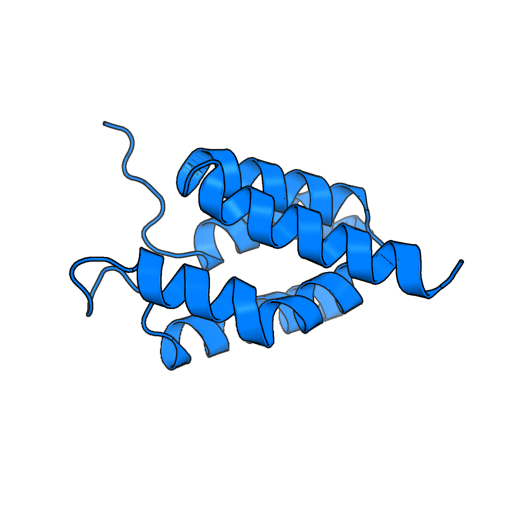 764 C C . LYS A 1 91 ? 9.494 -10.617 -1.264 1.00 94.06 91 LYS A C 1
ATOM 766 O O . LYS A 1 91 ? 9.230 -10.053 -0.211 1.00 94.06 91 LYS A O 1
ATOM 771 N N . GLU A 1 92 ? 10.475 -10.200 -2.066 1.00 93.50 92 GLU A N 1
ATOM 772 C CA . GLU A 1 92 ? 11.346 -9.067 -1.718 1.00 93.50 92 GLU A CA 1
ATOM 773 C C . GLU A 1 92 ? 10.540 -7.786 -1.454 1.00 93.50 92 GLU A C 1
ATOM 775 O O . GLU A 1 92 ? 10.734 -7.133 -0.430 1.00 93.50 92 GLU A O 1
ATOM 780 N N . LEU A 1 93 ? 9.603 -7.448 -2.343 1.00 92.69 93 LEU A N 1
ATOM 781 C CA . LEU A 1 93 ? 8.802 -6.231 -2.213 1.00 92.69 93 LEU A CA 1
ATOM 782 C C . LEU A 1 93 ? 7.768 -6.342 -1.088 1.00 92.69 93 LEU A C 1
ATOM 784 O O . LEU A 1 93 ? 7.532 -5.364 -0.377 1.00 92.69 93 LEU A O 1
ATOM 788 N N . ALA A 1 94 ? 7.205 -7.532 -0.877 1.00 95.25 94 ALA A N 1
ATOM 789 C CA . ALA A 1 94 ? 6.298 -7.786 0.237 1.00 95.25 94 ALA A CA 1
ATOM 790 C C . ALA A 1 94 ? 6.989 -7.636 1.603 1.00 95.25 94 ALA A C 1
ATOM 792 O O . ALA A 1 94 ? 6.419 -7.037 2.516 1.00 95.25 94 ALA A O 1
ATOM 793 N N . GLU A 1 95 ? 8.237 -8.097 1.747 1.00 96.75 95 GLU A N 1
ATOM 794 C CA . GLU A 1 95 ? 8.981 -7.957 3.006 1.00 96.75 95 GLU A CA 1
ATOM 795 C C . GLU A 1 95 ? 9.254 -6.496 3.382 1.00 96.75 95 GLU A C 1
ATOM 797 O O . GLU A 1 95 ? 9.186 -6.137 4.559 1.00 96.75 95 GLU A O 1
ATOM 802 N N . ILE A 1 96 ? 9.471 -5.612 2.400 1.00 95.88 96 ILE A N 1
ATOM 803 C CA . ILE A 1 96 ? 9.600 -4.168 2.660 1.00 95.88 96 ILE A CA 1
ATOM 804 C C . ILE A 1 96 ? 8.341 -3.638 3.360 1.00 95.88 96 ILE A C 1
ATOM 806 O O . ILE A 1 96 ? 8.435 -2.855 4.314 1.00 95.88 96 ILE A O 1
ATOM 810 N N . LEU A 1 97 ? 7.162 -4.070 2.906 1.00 96.00 97 LEU A N 1
ATOM 811 C CA . LEU A 1 97 ? 5.884 -3.672 3.488 1.00 96.00 97 LEU A CA 1
ATOM 812 C C . LEU A 1 97 ? 5.676 -4.275 4.881 1.00 96.00 97 LEU A C 1
ATOM 814 O O . LEU A 1 97 ? 5.291 -3.540 5.794 1.00 96.00 97 LEU A O 1
ATOM 818 N N . ARG A 1 98 ? 5.995 -5.563 5.075 1.00 96.31 98 ARG A N 1
ATOM 819 C CA . ARG A 1 98 ? 5.923 -6.242 6.384 1.00 96.31 98 ARG A CA 1
ATOM 820 C C . ARG A 1 98 ? 6.762 -5.533 7.435 1.00 96.31 98 ARG A C 1
ATOM 822 O O . ARG A 1 98 ? 6.255 -5.177 8.499 1.00 96.31 98 ARG A O 1
ATOM 829 N N . GLU A 1 99 ? 8.026 -5.263 7.124 1.00 96.12 99 GLU A N 1
ATOM 830 C CA . GLU A 1 99 ? 8.950 -4.592 8.038 1.00 96.12 99 GLU A CA 1
ATOM 831 C C . GLU A 1 99 ? 8.496 -3.168 8.375 1.00 96.12 99 GLU A C 1
ATOM 833 O O . GLU A 1 99 ? 8.577 -2.723 9.526 1.00 96.12 99 GLU A O 1
ATOM 838 N N . LYS A 1 100 ? 7.966 -2.435 7.390 1.00 95.00 100 LYS A N 1
ATOM 839 C CA . LYS A 1 100 ? 7.402 -1.098 7.620 1.00 95.00 100 LYS A CA 1
ATOM 840 C C . LYS A 1 100 ? 6.171 -1.138 8.503 1.00 95.00 100 LYS A C 1
ATOM 842 O O . LYS A 1 100 ? 6.089 -0.348 9.444 1.00 95.00 100 LYS A O 1
ATOM 847 N N . TYR A 1 101 ? 5.243 -2.045 8.227 1.00 95.31 101 TYR A N 1
ATOM 848 C CA . TYR A 1 101 ? 4.034 -2.184 9.020 1.00 95.31 101 TYR A CA 1
ATOM 849 C C . TYR A 1 101 ? 4.360 -2.585 10.461 1.00 95.31 101 TYR A C 1
ATOM 851 O O . TYR A 1 101 ? 3.906 -1.929 11.397 1.00 95.31 101 TYR A O 1
ATOM 859 N N . LYS A 1 102 ? 5.265 -3.552 10.657 1.00 94.81 102 LYS A N 1
ATOM 860 C CA . LYS A 1 102 ? 5.768 -3.940 11.981 1.00 94.81 102 LYS A CA 1
ATOM 861 C C . LYS A 1 102 ? 6.329 -2.741 12.747 1.00 94.81 102 LYS A C 1
ATOM 863 O O . LYS A 1 102 ? 5.928 -2.509 13.881 1.00 94.81 102 LYS A O 1
ATOM 868 N N . LYS A 1 103 ? 7.174 -1.912 12.121 1.00 93.94 103 LYS A N 1
ATOM 869 C CA . LYS A 1 103 ? 7.703 -0.678 12.741 1.00 93.94 103 LYS A CA 1
ATOM 870 C C . LYS A 1 103 ? 6.608 0.328 13.111 1.00 93.94 103 LYS A C 1
ATOM 872 O O . LYS A 1 103 ? 6.742 1.012 14.121 1.00 93.94 103 LYS A O 1
ATOM 877 N N . ILE A 1 104 ? 5.553 0.448 12.305 1.00 92.75 104 ILE A N 1
ATOM 878 C CA . ILE A 1 104 ? 4.406 1.335 12.574 1.00 92.75 104 ILE A CA 1
ATOM 879 C C . ILE A 1 104 ? 3.583 0.832 13.769 1.00 92.75 104 ILE A C 1
ATOM 881 O O . ILE A 1 104 ? 3.086 1.636 14.560 1.00 92.75 104 ILE A O 1
ATOM 885 N N . VAL A 1 105 ? 3.442 -0.484 13.917 1.00 92.31 105 VAL A N 1
ATOM 886 C CA . VAL A 1 105 ? 2.714 -1.095 15.036 1.00 92.31 105 VAL A CA 1
ATOM 887 C C . VAL A 1 105 ? 3.553 -1.085 16.320 1.00 92.31 105 VAL A C 1
ATOM 889 O O . VAL A 1 105 ? 3.022 -0.776 17.379 1.00 92.31 105 VAL A O 1
ATOM 892 N N . SER A 1 106 ? 4.864 -1.344 16.244 1.00 86.88 106 SER A N 1
ATOM 893 C CA . SER A 1 106 ? 5.746 -1.421 17.420 1.00 86.88 106 SER A CA 1
ATOM 894 C C . SER A 1 106 ? 6.109 -0.076 18.054 1.00 86.88 106 SER A C 1
ATOM 896 O O . SER A 1 106 ? 6.522 -0.069 19.202 1.00 86.88 106 SER A O 1
ATOM 898 N N . LYS A 1 107 ? 5.992 1.056 17.346 1.00 70.06 107 LYS A N 1
ATOM 899 C CA . LYS A 1 107 ? 6.354 2.386 17.883 1.00 70.06 107 LYS A CA 1
ATOM 900 C C . LYS A 1 107 ? 5.337 2.985 18.868 1.00 70.06 107 LYS A C 1
ATOM 902 O O . LYS A 1 107 ? 5.577 4.081 19.361 1.00 70.06 107 LYS A O 1
ATOM 907 N N . GLU A 1 108 ? 4.224 2.304 19.130 1.00 56.78 108 GLU A N 1
ATOM 908 C CA . GLU A 1 108 ? 3.190 2.741 20.084 1.00 56.78 108 GLU A CA 1
ATOM 909 C C . GLU A 1 108 ? 3.004 1.775 21.275 1.00 56.78 108 GLU A C 1
ATOM 911 O O . GLU A 1 108 ? 2.060 1.949 22.039 1.00 56.78 108 GLU A O 1
ATOM 916 N N . ASN A 1 109 ? 3.907 0.796 21.447 1.00 45.53 109 ASN A N 1
ATOM 917 C CA . ASN A 1 109 ? 4.035 -0.030 22.660 1.00 45.53 109 ASN A CA 1
ATOM 918 C C . ASN A 1 109 ? 5.303 0.355 23.425 1.00 45.53 109 ASN A C 1
ATOM 920 O O . ASN A 1 109 ? 5.269 0.287 24.671 1.00 45.53 109 ASN A O 1
#

Foldseek 3Di:
DPPFPQFLLVLLVVLCVVCCVPLDPVNSVVLSVVRVVLCVVLVLGNPPDPHSLVSLLVCLQPPCLVVLLSCLVVVVSLVSSLVSCCVRVNDVSSVSSVVSNVVSVVVVD

Sequence (109 aa):
MPKYPDFLRQVFNVVIAEHQNEIGSRLASDLRRMVWTAESKFKFNSFEVEDPREGLKKYFETEFAEVLKLLKPYKNVVEDLIEKVEEYYGKELAEILREKYKKIVSKEN

pLDDT: mean 87.1, std 13.08, range [35.75, 96.75]